Protein AF-A0A932VRR9-F1 (afdb_monomer)

Mean predicted aligned error: 6.47 Å

pLDDT: mean 78.54, std 10.96, range [43.28, 90.31]

Foldseek 3Di:
DKKWKWFDDPVDDIDTPDIDDDPDLVRQVVVQVVVVVPPVDPGQKIWMWDQDPVRDTDTSDMDGPPDD

Secondary structure (DSSP, 8-state):
-EEEEEEE-SSS--EEEEEEE-SSHHHHHHHHHHHHH-TT---SEEEEEEE-TTS-EEEEEEEE----

Structure (mmCIF, N/CA/C/O backbone):
data_AF-A0A932VRR9-F1
#
_entry.id   AF-A0A932VRR9-F1
#
loop_
_atom_site.group_PDB
_atom_site.id
_atom_site.type_symbol
_atom_site.label_atom_id
_atom_site.label_alt_id
_atom_site.label_comp_id
_atom_site.label_asym_id
_atom_site.label_entity_id
_atom_site.label_seq_id
_atom_site.pdbx_PDB_ins_code
_atom_site.Cartn_x
_atom_site.Cartn_y
_atom_site.Cartn_z
_atom_site.occupancy
_atom_site.B_iso_or_equiv
_atom_site.auth_seq_id
_atom_site.auth_comp_id
_atom_site.auth_asym_id
_atom_site.auth_atom_id
_atom_site.pdbx_PDB_model_num
ATOM 1 N N . MET A 1 1 ? -11.828 0.558 6.640 1.00 80.50 1 MET A N 1
ATOM 2 C CA . MET A 1 1 ? -10.823 1.639 6.765 1.00 80.50 1 MET A CA 1
ATOM 3 C C . MET A 1 1 ? -10.237 1.879 5.382 1.00 80.50 1 MET A C 1
ATOM 5 O O . MET A 1 1 ? -10.227 0.940 4.589 1.00 80.50 1 MET A O 1
ATOM 9 N N . LYS A 1 2 ? -9.793 3.099 5.059 1.00 86.00 2 LYS A N 1
ATOM 10 C CA . LYS A 1 2 ? -9.207 3.373 3.740 1.00 86.00 2 LYS A CA 1
ATOM 11 C C . LYS A 1 2 ? -7.705 3.154 3.782 1.00 86.00 2 LYS A C 1
ATOM 13 O O . LYS A 1 2 ? -7.045 3.592 4.715 1.00 86.00 2 LYS A O 1
ATOM 18 N N . TYR A 1 3 ? -7.167 2.514 2.757 1.00 89.06 3 TYR A N 1
ATOM 19 C CA . TYR A 1 3 ? -5.737 2.313 2.586 1.00 89.06 3 TYR A CA 1
ATOM 20 C C . TYR A 1 3 ? -5.312 2.859 1.227 1.00 89.06 3 TYR A C 1
ATOM 22 O O . TYR A 1 3 ? -5.995 2.697 0.215 1.00 89.06 3 TYR A O 1
ATOM 30 N N . ARG A 1 4 ? -4.171 3.536 1.206 1.00 88.00 4 ARG A N 1
ATOM 31 C CA . ARG A 1 4 ? -3.544 4.093 0.016 1.00 88.00 4 ARG A CA 1
ATOM 32 C C . ARG A 1 4 ? -2.192 3.434 -0.171 1.00 88.00 4 ARG A C 1
ATOM 34 O O . ARG A 1 4 ? -1.395 3.356 0.759 1.00 88.00 4 ARG A O 1
ATOM 41 N N . VAL A 1 5 ? -1.937 2.994 -1.390 1.00 86.81 5 VAL A N 1
ATOM 42 C CA . VAL A 1 5 ? -0.630 2.529 -1.826 1.00 86.81 5 VAL A CA 1
ATOM 43 C C . VAL A 1 5 ? 0.003 3.636 -2.646 1.00 86.81 5 VAL A C 1
ATOM 45 O O . VAL A 1 5 ? -0.591 4.118 -3.613 1.00 86.81 5 VAL A O 1
ATOM 48 N N . THR A 1 6 ? 1.201 4.044 -2.257 1.00 86.12 6 THR A N 1
ATOM 49 C CA . THR A 1 6 ? 2.028 4.967 -3.031 1.00 86.12 6 THR A CA 1
ATOM 50 C C . THR A 1 6 ? 3.232 4.216 -3.576 1.00 86.12 6 THR A C 1
A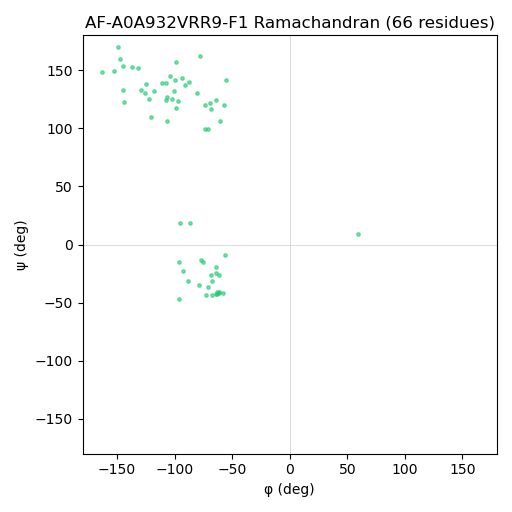TOM 52 O O . THR A 1 6 ? 3.813 3.380 -2.882 1.00 86.12 6 THR A O 1
ATOM 55 N N . SER A 1 7 ? 3.600 4.495 -4.823 1.00 84.25 7 SER A N 1
ATOM 56 C CA . SER A 1 7 ? 4.898 4.094 -5.356 1.00 84.25 7 SER A CA 1
A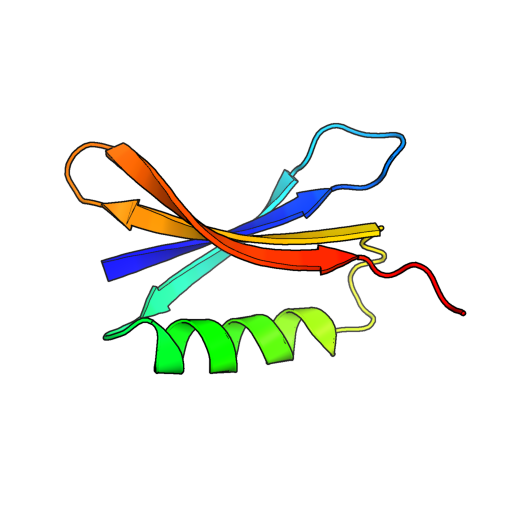TOM 57 C C . SER A 1 7 ? 5.784 5.323 -5.469 1.00 84.25 7 SER A C 1
ATOM 59 O O . SER A 1 7 ? 5.396 6.311 -6.089 1.00 84.25 7 SER A O 1
ATOM 61 N N . GLY A 1 8 ? 6.975 5.259 -4.896 1.00 71.56 8 GLY A N 1
ATOM 62 C CA . GLY A 1 8 ? 8.059 6.184 -5.182 1.00 71.56 8 GLY A CA 1
ATOM 63 C C . GLY A 1 8 ? 9.039 5.555 -6.158 1.00 71.56 8 GLY A C 1
ATOM 64 O O . GLY A 1 8 ? 9.350 4.365 -6.048 1.00 71.56 8 GLY A O 1
ATOM 65 N N . ARG A 1 9 ? 9.545 6.366 -7.084 1.00 74.56 9 ARG A N 1
ATOM 66 C CA . ARG A 1 9 ? 10.861 6.127 -7.680 1.00 74.56 9 ARG A CA 1
ATOM 67 C C . ARG A 1 9 ? 11.867 7.032 -6.978 1.00 74.56 9 ARG A C 1
ATOM 69 O O . ARG A 1 9 ? 11.467 8.044 -6.412 1.00 74.56 9 ARG A O 1
ATOM 76 N N . PHE A 1 10 ? 13.152 6.695 -6.987 1.00 68.12 10 PHE A N 1
ATOM 77 C CA . PHE A 1 10 ? 14.153 7.570 -6.352 1.00 68.12 10 PHE A CA 1
ATOM 78 C C . PHE A 1 10 ? 14.269 8.942 -7.036 1.00 68.12 10 PHE A C 1
ATOM 80 O O . PHE A 1 10 ? 14.660 9.912 -6.392 1.00 68.12 10 PHE A O 1
ATOM 87 N N . ASP A 1 11 ? 13.895 9.015 -8.314 1.00 68.44 11 ASP A N 1
ATOM 88 C CA . ASP A 1 11 ? 14.057 10.203 -9.159 1.00 68.44 11 ASP A CA 1
ATOM 89 C C . ASP A 1 11 ? 12.801 11.096 -9.234 1.00 68.44 11 ASP A C 1
ATOM 91 O O . ASP A 1 11 ? 12.876 12.253 -9.636 1.00 68.44 11 ASP A O 1
ATOM 95 N N . VAL A 1 12 ? 11.631 10.595 -8.816 1.00 71.06 12 VAL A N 1
ATOM 96 C CA . VAL A 1 12 ? 10.358 11.337 -8.874 1.00 71.06 12 VAL A CA 1
ATOM 97 C C . VAL A 1 12 ? 9.594 11.268 -7.560 1.00 71.06 12 VAL A C 1
ATOM 99 O O . VAL A 1 12 ? 9.696 10.311 -6.794 1.00 71.06 12 VAL A O 1
ATOM 102 N N . ALA A 1 13 ? 8.799 12.309 -7.303 1.00 71.25 13 ALA A N 1
ATOM 103 C CA . ALA A 1 13 ? 7.945 12.370 -6.127 1.00 71.25 13 ALA A CA 1
ATOM 104 C C . ALA A 1 13 ? 7.018 11.136 -6.056 1.00 71.25 13 ALA A C 1
ATOM 106 O O . ALA A 1 13 ? 6.531 10.675 -7.089 1.00 71.25 13 ALA A O 1
ATOM 107 N N . PRO A 1 14 ? 6.765 10.587 -4.855 1.00 70.44 14 PRO A N 1
ATOM 108 C CA . PRO A 1 14 ? 5.930 9.405 -4.703 1.00 70.44 14 PRO A CA 1
ATOM 109 C C . PRO A 1 14 ? 4.491 9.686 -5.133 1.00 70.44 14 PRO A C 1
ATOM 111 O O . PRO A 1 14 ? 3.828 10.565 -4.581 1.00 70.44 14 PRO A O 1
ATOM 114 N N . GLU A 1 15 ? 3.995 8.889 -6.075 1.00 76.44 15 GLU A N 1
ATOM 115 C CA . GLU A 1 15 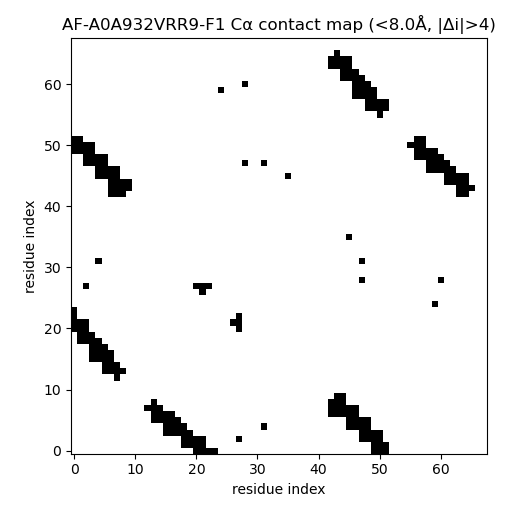? 2.644 9.014 -6.610 1.00 76.44 15 GLU A CA 1
ATOM 116 C C . GLU A 1 15 ? 1.719 7.921 -6.049 1.00 76.44 15 GLU A C 1
ATOM 118 O O . GLU A 1 15 ? 2.149 6.790 -5.784 1.00 76.44 15 GLU A O 1
ATOM 123 N N . PRO A 1 16 ? 0.430 8.227 -5.822 1.00 79.06 16 PRO A N 1
ATOM 124 C CA . PRO A 1 16 ? -0.548 7.223 -5.427 1.00 79.06 16 PRO A CA 1
ATOM 125 C C . PRO A 1 16 ? -0.808 6.251 -6.584 1.00 79.06 16 PRO A C 1
ATOM 127 O O . PRO A 1 16 ? -1.350 6.635 -7.615 1.00 79.06 16 PRO A O 1
ATOM 130 N N . VAL A 1 17 ? -0.483 4.973 -6.391 1.00 79.06 17 VAL A N 1
ATOM 131 C CA . VAL A 1 17 ? -0.736 3.911 -7.387 1.00 79.06 17 VAL A CA 1
ATOM 132 C C . VAL A 1 17 ? -2.067 3.211 -7.186 1.00 79.06 17 VAL A C 1
ATOM 134 O O . VAL A 1 17 ? -2.617 2.629 -8.117 1.00 79.06 17 VAL A O 1
ATOM 137 N N . GLY A 1 18 ? -2.605 3.254 -5.969 1.00 80.88 18 GLY A N 1
ATOM 138 C CA . GLY A 1 18 ? -3.869 2.609 -5.660 1.00 80.88 18 GLY A CA 1
ATOM 139 C C . GLY A 1 18 ? -4.470 3.128 -4.369 1.00 80.88 18 GLY A C 1
ATOM 140 O O . GLY A 1 18 ? -3.769 3.502 -3.434 1.00 80.88 18 GLY A O 1
ATOM 141 N N . THR A 1 19 ? -5.794 3.148 -4.308 1.00 86.69 19 THR A N 1
ATOM 142 C CA . THR A 1 19 ? -6.532 3.321 -3.057 1.00 86.69 19 THR A CA 1
ATOM 143 C C . THR A 1 19 ? -7.558 2.205 -2.982 1.00 86.69 19 THR A C 1
ATOM 145 O O . THR A 1 19 ? -8.239 1.930 -3.967 1.00 86.69 19 THR A O 1
ATOM 148 N N . PHE A 1 20 ? -7.639 1.541 -1.837 1.00 87.38 20 PHE A N 1
ATOM 149 C CA . PHE A 1 20 ? -8.589 0.467 -1.602 1.00 87.38 20 PHE A CA 1
ATOM 150 C C . PHE A 1 20 ? -9.076 0.492 -0.159 1.00 87.38 20 PHE A C 1
ATOM 152 O O . PHE A 1 20 ? -8.380 0.937 0.753 1.00 87.38 20 PHE A O 1
ATOM 159 N N . ASP A 1 21 ? -10.273 -0.029 0.055 1.00 88.12 21 ASP A N 1
ATOM 160 C CA . ASP A 1 21 ? -10.779 -0.299 1.391 1.00 88.12 21 ASP A CA 1
ATOM 161 C C . ASP A 1 21 ? -10.333 -1.693 1.833 1.00 88.12 21 ASP A C 1
ATOM 163 O O . ASP A 1 21 ? -10.309 -2.637 1.033 1.00 88.12 21 ASP A O 1
ATOM 167 N N . ALA A 1 22 ? -9.955 -1.805 3.102 1.00 87.12 22 ALA A N 1
ATOM 168 C CA . ALA A 1 22 ? -9.712 -3.075 3.769 1.00 87.12 22 ALA A CA 1
ATOM 169 C C . ALA A 1 22 ? -10.323 -3.046 5.172 1.00 87.12 22 ALA A C 1
ATOM 171 O O . ALA A 1 22 ? -10.521 -1.977 5.777 1.00 87.12 22 ALA A O 1
ATOM 172 N N . THR A 1 23 ? -10.680 -4.235 5.645 1.00 86.19 23 THR A N 1
ATOM 173 C CA . THR A 1 23 ? -11.329 -4.430 6.943 1.00 86.19 23 THR A CA 1
ATOM 174 C C . THR A 1 23 ? -10.311 -4.364 8.080 1.00 86.19 23 THR A C 1
ATOM 176 O O . THR A 1 23 ? -10.606 -3.812 9.139 1.00 86.19 23 THR A O 1
ATOM 179 N N . ASP A 1 24 ? -9.099 -4.850 7.816 1.00 87.38 24 ASP A N 1
ATOM 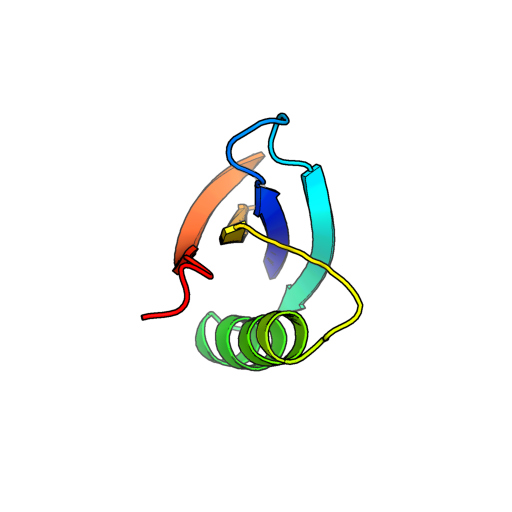180 C CA . ASP A 1 24 ? -7.981 -4.952 8.748 1.00 87.38 24 ASP A CA 1
ATOM 181 C C . ASP A 1 24 ? -6.628 -4.824 8.021 1.00 87.38 24 ASP A C 1
ATOM 183 O O . ASP A 1 24 ? -6.546 -4.825 6.785 1.00 87.38 24 ASP A O 1
ATOM 187 N N . ASP A 1 25 ? -5.554 -4.697 8.804 1.00 86.69 25 ASP A N 1
ATOM 188 C CA . ASP A 1 25 ? -4.199 -4.511 8.283 1.00 86.69 25 ASP A CA 1
ATOM 189 C C . ASP A 1 25 ? -3.664 -5.764 7.556 1.00 86.69 25 ASP A C 1
ATOM 191 O O . ASP A 1 25 ? -2.853 -5.632 6.639 1.00 86.69 25 ASP A O 1
ATOM 195 N N . ASP A 1 26 ? -4.139 -6.971 7.893 1.00 89.25 26 ASP A N 1
ATOM 196 C CA . ASP A 1 26 ? -3.728 -8.225 7.241 1.00 89.25 26 ASP A CA 1
ATOM 197 C C . ASP A 1 26 ? -4.325 -8.342 5.829 1.00 89.25 26 ASP A C 1
ATOM 199 O O . ASP A 1 26 ? -3.630 -8.654 4.856 1.00 89.25 26 ASP A O 1
ATOM 203 N N . GLU A 1 27 ? -5.605 -7.999 5.676 1.00 89.81 27 GLU A N 1
ATOM 204 C CA . GLU A 1 27 ? -6.265 -7.891 4.377 1.00 89.81 27 GLU A CA 1
ATOM 205 C C . GLU A 1 27 ? -5.596 -6.813 3.508 1.00 89.81 27 GLU A C 1
ATOM 207 O O . GLU A 1 27 ? -5.359 -7.023 2.310 1.00 89.81 27 GLU A O 1
ATOM 212 N N . ALA A 1 28 ? -5.226 -5.679 4.113 1.00 88.00 28 ALA A N 1
ATOM 213 C CA . ALA A 1 28 ? -4.509 -4.616 3.422 1.00 88.00 28 ALA A CA 1
ATOM 214 C C . ALA A 1 28 ? -3.122 -5.069 2.941 1.00 88.00 28 ALA A C 1
ATOM 216 O O . ALA A 1 28 ? -2.751 -4.785 1.799 1.00 88.00 28 ALA A O 1
ATOM 217 N N . LEU A 1 29 ? -2.389 -5.834 3.756 1.00 87.50 29 LEU A N 1
ATOM 218 C CA . LEU A 1 29 ? -1.106 -6.436 3.383 1.00 87.50 29 LEU A CA 1
ATOM 219 C C . LEU A 1 29 ? -1.249 -7.436 2.229 1.00 87.50 29 LEU A C 1
ATOM 221 O O . LEU A 1 29 ? -0.467 -7.395 1.278 1.00 87.50 29 LEU A O 1
ATOM 225 N N . LYS A 1 30 ? -2.280 -8.289 2.246 1.00 89.06 30 LYS A N 1
ATOM 226 C CA . LYS A 1 30 ? -2.561 -9.232 1.147 1.00 89.06 30 LYS A CA 1
ATOM 227 C C . LYS A 1 30 ? -2.841 -8.517 -0.171 1.00 89.06 30 LYS A C 1
ATOM 229 O O . LYS A 1 30 ? -2.378 -8.956 -1.224 1.00 89.06 30 LYS A O 1
ATOM 234 N N . LYS A 1 31 ? -3.601 -7.418 -0.136 1.00 85.69 31 LYS A N 1
ATOM 235 C CA . LYS A 1 31 ? -3.837 -6.576 -1.319 1.00 85.69 31 LYS A CA 1
ATOM 236 C C . LYS A 1 31 ? -2.550 -5.881 -1.759 1.00 85.69 31 LYS A C 1
ATOM 238 O O . LYS A 1 31 ? -2.242 -5.904 -2.946 1.00 85.69 31 LYS A O 1
ATOM 243 N N . PHE A 1 32 ? -1.772 -5.340 -0.823 1.00 86.62 32 PHE A N 1
ATOM 244 C CA . PHE A 1 32 ? -0.481 -4.698 -1.083 1.00 86.62 32 PHE A CA 1
ATOM 245 C C . PHE A 1 32 ? 0.526 -5.635 -1.775 1.00 86.62 32 PHE A C 1
ATOM 247 O O . PHE A 1 32 ? 1.154 -5.238 -2.755 1.00 86.62 32 PHE A O 1
ATOM 254 N N . GLU A 1 33 ? 0.603 -6.905 -1.370 1.00 84.00 33 GLU A N 1
ATOM 255 C CA . GLU A 1 33 ? 1.450 -7.912 -2.032 1.00 84.00 33 GLU A CA 1
ATOM 256 C C . GLU A 1 33 ? 1.051 -8.159 -3.504 1.00 84.00 33 GLU A C 1
ATOM 258 O O . GLU A 1 33 ? 1.906 -8.489 -4.328 1.00 84.00 33 GLU A O 1
ATOM 263 N N . LYS A 1 34 ? -0.214 -7.934 -3.892 1.00 81.75 34 LYS A N 1
ATOM 264 C CA . LYS A 1 34 ? -0.620 -8.003 -5.310 1.00 81.75 34 LYS A CA 1
ATOM 265 C C . LYS A 1 34 ? -0.066 -6.837 -6.127 1.00 81.75 34 LYS A C 1
ATOM 267 O O . LYS 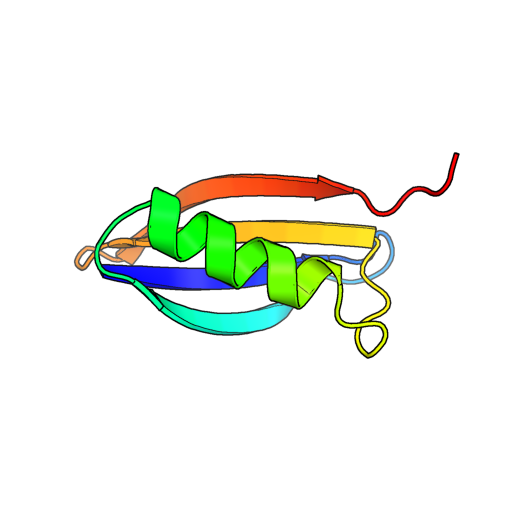A 1 34 ? 0.324 -7.046 -7.272 1.00 81.75 34 LYS A O 1
ATOM 272 N N . TYR A 1 35 ? 0.006 -5.636 -5.546 1.00 76.31 35 TYR A N 1
ATOM 273 C CA . TYR A 1 35 ? 0.628 -4.473 -6.195 1.00 76.31 35 TYR A CA 1
ATOM 274 C C . TYR A 1 35 ? 2.139 -4.655 -6.358 1.00 76.31 35 TYR A C 1
ATOM 276 O O . TYR A 1 35 ? 2.701 -4.225 -7.357 1.00 76.31 35 TYR A O 1
ATOM 284 N N . LYS A 1 36 ? 2.779 -5.373 -5.432 1.00 69.00 36 LYS A N 1
ATOM 285 C CA . LYS A 1 36 ? 4.178 -5.801 -5.562 1.00 69.00 36 LYS A CA 1
ATOM 286 C C . LYS A 1 36 ? 4.390 -6.768 -6.731 1.00 69.00 36 LYS A C 1
ATOM 288 O O . LYS A 1 36 ? 5.370 -6.638 -7.453 1.00 69.00 36 LYS A O 1
ATOM 293 N N . ALA A 1 37 ? 3.490 -7.733 -6.932 1.00 66.69 37 ALA A N 1
ATOM 294 C CA . ALA A 1 37 ? 3.595 -8.701 -8.030 1.00 66.69 37 ALA A CA 1
ATOM 295 C C . ALA A 1 37 ? 3.179 -8.130 -9.402 1.00 66.69 37 ALA A C 1
ATOM 297 O O . ALA A 1 37 ? 3.442 -8.744 -10.441 1.00 66.69 37 ALA A O 1
ATOM 298 N N . ALA A 1 38 ? 2.525 -6.966 -9.424 1.00 65.50 38 ALA A N 1
ATOM 299 C CA . ALA A 1 38 ? 2.137 -6.295 -10.651 1.00 65.50 38 ALA A CA 1
ATOM 300 C C . ALA A 1 38 ? 3.379 -5.720 -11.355 1.00 65.50 38 ALA A C 1
ATOM 302 O O . ALA A 1 38 ? 3.833 -4.622 -11.049 1.00 65.50 38 ALA A O 1
ATOM 303 N N . LYS A 1 39 ? 3.885 -6.444 -12.365 1.00 56.62 39 LYS A N 1
ATOM 304 C CA . LYS A 1 39 ? 4.960 -5.997 -13.281 1.00 56.62 39 LYS A CA 1
ATOM 305 C C . LYS A 1 39 ? 4.654 -4.684 -14.022 1.00 56.62 39 LYS A C 1
ATOM 307 O O . LYS A 1 39 ? 5.513 -4.165 -14.721 1.00 56.62 39 LYS A O 1
ATOM 312 N N . CYS A 1 40 ? 3.425 -4.183 -13.916 1.00 55.16 40 CYS A N 1
ATOM 313 C CA . CYS A 1 40 ? 2.924 -3.004 -14.616 1.00 55.16 40 CYS A CA 1
ATOM 314 C C . CYS A 1 40 ? 3.448 -1.684 -14.032 1.00 55.16 40 CYS A C 1
ATOM 316 O O . CYS A 1 40 ? 3.302 -0.646 -14.668 1.00 55.16 40 CYS A O 1
ATOM 318 N N . TYR A 1 41 ? 4.017 -1.715 -12.828 1.00 57.16 41 TYR A N 1
ATOM 319 C CA . TYR A 1 41 ? 4.548 -0.539 -12.156 1.00 57.16 41 TYR A CA 1
ATOM 320 C C . TYR A 1 41 ? 6.035 -0.786 -11.903 1.00 57.16 41 TYR A C 1
ATOM 322 O O . TYR A 1 41 ? 6.379 -1.627 -11.081 1.00 57.16 41 TYR A O 1
ATOM 330 N N . GLU A 1 42 ? 6.941 -0.097 -12.602 1.00 62.81 42 GLU A N 1
ATOM 331 C CA . GLU A 1 42 ? 8.329 -0.029 -12.123 1.00 62.81 42 GLU A CA 1
ATOM 332 C C . GLU A 1 42 ? 8.313 0.927 -10.924 1.00 62.81 42 GLU A C 1
ATOM 334 O O . GLU A 1 42 ? 8.197 2.146 -11.083 1.00 62.81 42 GLU A O 1
ATOM 339 N N . TRP A 1 43 ? 8.302 0.363 -9.721 1.00 75.50 43 TRP A N 1
ATOM 340 C CA . TRP A 1 43 ? 8.406 1.080 -8.454 1.00 75.50 43 TRP A CA 1
ATOM 341 C C . TRP A 1 43 ? 9.796 0.821 -7.877 1.00 75.50 43 TRP A C 1
ATOM 343 O O . TRP A 1 43 ? 10.257 -0.311 -7.945 1.00 75.50 43 TRP A O 1
ATOM 353 N N . ASP A 1 44 ? 10.457 1.829 -7.303 1.00 74.69 44 ASP A N 1
ATOM 354 C CA . ASP A 1 44 ? 11.654 1.613 -6.474 1.00 74.69 44 ASP A CA 1
ATOM 355 C C . ASP A 1 44 ? 11.268 1.364 -5.018 1.00 74.69 44 ASP A C 1
ATOM 357 O O . ASP A 1 44 ? 11.951 0.639 -4.304 1.00 74.69 44 ASP A O 1
ATOM 361 N N . ASN A 1 45 ? 10.167 1.970 -4.568 1.00 78.81 45 ASN A N 1
ATOM 362 C CA . ASN A 1 45 ? 9.635 1.823 -3.223 1.00 78.81 45 ASN A CA 1
ATOM 363 C C . ASN A 1 45 ? 8.104 1.837 -3.252 1.00 78.81 45 ASN A C 1
ATOM 365 O O . ASN A 1 45 ? 7.496 2.802 -3.705 1.00 78.81 45 ASN A O 1
ATOM 369 N N . LEU A 1 46 ? 7.473 0.783 -2.749 1.00 85.94 46 LEU A N 1
ATOM 370 C CA . LEU A 1 46 ? 6.036 0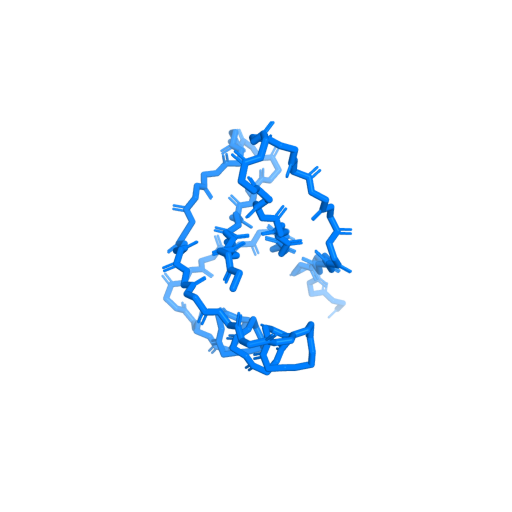.718 -2.510 1.00 85.94 46 LEU A CA 1
ATOM 371 C C . LEU A 1 46 ? 5.759 0.950 -1.032 1.00 85.94 46 LEU A C 1
ATOM 373 O O . LEU A 1 46 ? 6.348 0.284 -0.183 1.00 85.94 46 LEU A O 1
ATOM 377 N N . VAL A 1 47 ? 4.814 1.828 -0.714 1.00 86.94 47 VAL A N 1
ATOM 378 C CA . VAL A 1 47 ? 4.408 2.127 0.662 1.00 86.94 47 VAL A CA 1
ATOM 379 C C . VAL A 1 47 ? 2.904 1.938 0.809 1.00 86.94 47 VAL A C 1
ATOM 381 O O . VAL A 1 47 ? 2.121 2.456 0.018 1.00 86.94 47 VAL A O 1
ATOM 384 N N . LEU A 1 48 ? 2.503 1.202 1.843 1.00 89.44 48 LEU A N 1
ATOM 385 C CA . LEU A 1 48 ? 1.117 1.058 2.270 1.00 89.44 48 LEU A CA 1
ATOM 386 C C . LEU A 1 48 ? 0.840 2.026 3.418 1.00 89.44 48 LEU A C 1
ATOM 388 O O . LEU A 1 48 ? 1.497 1.980 4.462 1.00 89.44 48 LEU A O 1
ATOM 392 N N . ILE A 1 49 ? -0.162 2.872 3.234 1.00 90.31 49 ILE A N 1
ATOM 393 C CA . ILE A 1 49 ? -0.569 3.907 4.175 1.00 90.31 49 ILE A CA 1
ATOM 394 C C . ILE A 1 49 ? -2.035 3.673 4.530 1.00 90.31 49 ILE A C 1
ATOM 396 O O . ILE A 1 49 ? -2.888 3.630 3.647 1.00 90.31 49 ILE A O 1
ATOM 400 N N . ARG A 1 50 ? -2.355 3.551 5.815 1.00 90.25 50 ARG A N 1
ATOM 401 C CA . ARG A 1 50 ? -3.732 3.615 6.302 1.00 90.25 50 ARG A CA 1
ATOM 402 C C . ARG A 1 50 ? -4.151 5.074 6.405 1.00 90.25 50 ARG A C 1
ATOM 404 O O . ARG A 1 50 ? -3.425 5.881 6.976 1.00 90.25 50 ARG A O 1
ATOM 411 N N . VAL A 1 51 ? -5.305 5.400 5.847 1.00 87.31 51 VAL A N 1
ATOM 412 C CA . VAL A 1 51 ? -5.937 6.715 5.916 1.00 87.31 51 VAL A CA 1
ATOM 413 C C . VAL A 1 51 ? -7.126 6.597 6.863 1.00 87.31 51 VAL A C 1
ATOM 415 O O . VAL A 1 51 ? -8.148 5.986 6.534 1.00 87.31 51 VAL A O 1
ATOM 418 N N . ASP A 1 52 ? -6.967 7.151 8.059 1.00 81.00 52 ASP A N 1
ATOM 419 C CA . ASP A 1 52 ? -8.035 7.253 9.048 1.00 81.00 52 ASP A CA 1
ATOM 420 C C . ASP A 1 52 ? -9.001 8.400 8.698 1.00 81.00 52 ASP A C 1
ATOM 422 O O . ASP A 1 52 ? -8.690 9.291 7.907 1.00 81.00 52 ASP A O 1
ATOM 426 N N . GLN A 1 53 ? -10.200 8.380 9.287 1.00 68.19 53 GLN A N 1
ATOM 427 C CA . GLN A 1 53 ? -11.247 9.377 9.014 1.00 68.19 53 GLN A CA 1
ATOM 428 C C . GLN A 1 53 ? -10.865 10.813 9.429 1.00 68.19 53 GLN A C 1
ATOM 430 O O . GLN A 1 53 ? -11.446 11.755 8.906 1.00 68.19 53 GLN A O 1
ATOM 435 N N . GLU A 1 54 ? -9.871 10.987 10.308 1.00 75.94 54 GLU A N 1
ATOM 436 C CA . GLU A 1 54 ? -9.309 12.291 10.708 1.00 75.94 54 GLU A CA 1
ATOM 437 C C . GLU A 1 54 ? -8.188 12.795 9.769 1.00 75.94 54 GLU A C 1
ATOM 439 O O . GLU A 1 54 ? -7.340 13.576 10.190 1.00 75.94 54 GLU A O 1
ATOM 444 N N . GLU A 1 55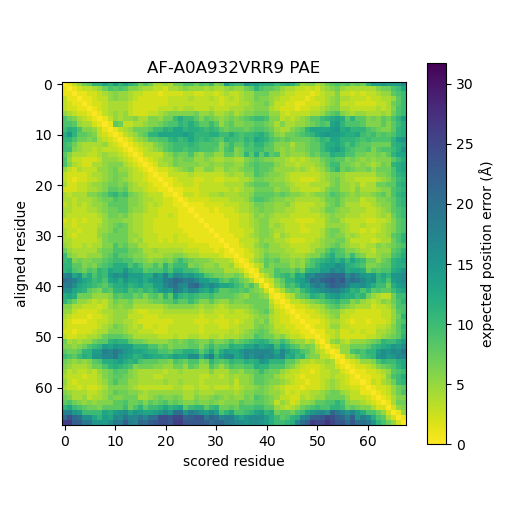 ? -8.086 12.273 8.540 1.00 67.44 55 GLU A N 1
ATOM 445 C CA . GLU A 1 55 ? -6.978 12.538 7.595 1.00 67.44 55 GLU A CA 1
ATOM 446 C C . GLU A 1 55 ? -5.582 12.144 8.117 1.00 67.44 55 GLU A C 1
ATOM 448 O O . GLU A 1 55 ? -4.560 12.400 7.477 1.00 67.44 55 GLU A O 1
ATOM 453 N N . LYS A 1 56 ? -5.512 11.444 9.255 1.00 77.75 56 LYS A N 1
ATOM 454 C CA . LYS A 1 56 ? -4.270 10.863 9.761 1.00 77.75 56 LYS A CA 1
ATOM 455 C C . LYS A 1 56 ? -3.838 9.716 8.859 1.00 77.75 56 LYS A C 1
ATOM 457 O O . LYS A 1 56 ? -4.550 8.727 8.683 1.00 77.75 56 LYS A O 1
ATOM 462 N N . THR A 1 57 ? -2.636 9.846 8.311 1.00 84.38 57 THR A N 1
ATOM 463 C CA . THR A 1 57 ? -1.987 8.810 7.512 1.00 84.38 57 THR A CA 1
ATOM 464 C C . THR A 1 57 ? -0.989 8.032 8.360 1.00 84.38 57 THR A C 1
ATOM 466 O O . THR A 1 57 ? 0.003 8.599 8.816 1.00 84.38 57 THR A O 1
ATOM 469 N N . THR A 1 58 ? -1.212 6.732 8.532 1.00 87.88 58 THR A N 1
ATOM 470 C CA . THR A 1 58 ? -0.296 5.833 9.249 1.00 87.88 58 THR A CA 1
ATOM 471 C C . THR A 1 58 ? 0.402 4.917 8.254 1.00 87.88 58 THR A C 1
ATOM 473 O O . THR A 1 58 ? -0.255 4.209 7.495 1.00 87.88 58 THR A O 1
ATOM 476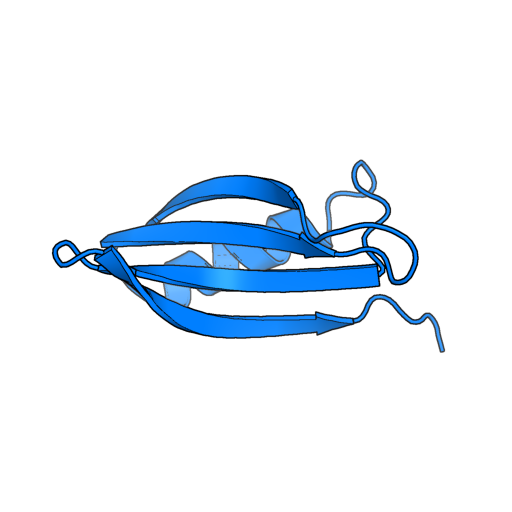 N N . ARG A 1 59 ? 1.736 4.898 8.239 1.00 87.56 59 ARG A N 1
ATOM 477 C CA . ARG A 1 59 ? 2.495 3.951 7.410 1.00 87.56 59 ARG A CA 1
ATOM 478 C C . ARG A 1 59 ? 2.406 2.556 8.022 1.00 87.56 59 ARG A C 1
ATOM 480 O O . ARG A 1 59 ? 2.850 2.356 9.146 1.00 87.56 59 ARG A O 1
ATOM 487 N N . ILE A 1 60 ? 1.863 1.611 7.264 1.00 88.81 60 ILE A N 1
ATOM 488 C CA . ILE A 1 60 ? 1.678 0.217 7.688 1.00 88.81 60 ILE A CA 1
ATOM 489 C C . ILE A 1 60 ? 2.836 -0.648 7.200 1.00 88.81 60 ILE A C 1
ATOM 491 O O . ILE A 1 60 ? 3.413 -1.414 7.963 1.00 88.81 60 ILE A O 1
ATOM 495 N N . ALA A 1 61 ? 3.207 -0.505 5.927 1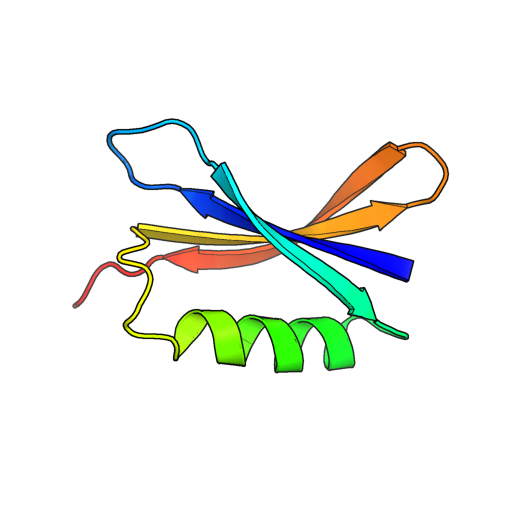.00 86.62 61 ALA A N 1
ATOM 496 C CA . ALA A 1 61 ? 4.270 -1.295 5.321 1.00 86.62 61 ALA A CA 1
ATOM 497 C C . ALA A 1 61 ? 5.015 -0.499 4.255 1.00 86.62 61 ALA A C 1
ATOM 499 O O . ALA A 1 61 ? 4.514 0.485 3.712 1.00 86.62 61 ALA A O 1
ATOM 500 N N . SER A 1 62 ? 6.228 -0.937 3.944 1.00 85.12 62 SER A N 1
ATOM 501 C CA . SER A 1 62 ? 7.001 -0.414 2.823 1.00 85.12 62 SER A CA 1
ATOM 502 C C . SER A 1 62 ? 7.970 -1.449 2.294 1.00 85.12 62 SER A C 1
ATOM 504 O O . SER A 1 62 ? 8.491 -2.251 3.075 1.00 85.12 62 SER A O 1
ATOM 506 N N . ARG A 1 63 ? 8.259 -1.396 1.000 1.00 80.31 63 ARG A N 1
ATOM 507 C CA . ARG A 1 63 ? 9.155 -2.333 0.338 1.00 80.31 63 ARG A CA 1
ATOM 508 C C . ARG A 1 63 ? 9.944 -1.623 -0.744 1.00 80.31 63 ARG A C 1
ATOM 510 O O . ARG A 1 63 ? 9.340 -0.955 -1.570 1.00 80.31 63 ARG A O 1
ATOM 517 N N . ASN A 1 64 ? 11.252 -1.845 -0.777 1.00 78.12 64 ASN A N 1
ATOM 518 C CA . ASN A 1 64 ? 12.097 -1.374 -1.867 1.00 78.12 64 ASN A CA 1
ATOM 519 C C . ASN A 1 64 ? 12.250 -2.478 -2.924 1.00 78.12 64 ASN A C 1
ATOM 521 O O . ASN A 1 64 ? 12.328 -3.655 -2.572 1.00 78.12 64 ASN A O 1
ATOM 525 N N . ASN A 1 65 ? 12.280 -2.091 -4.195 1.00 71.56 65 ASN A N 1
ATOM 526 C CA . ASN A 1 65 ? 12.462 -2.955 -5.362 1.00 71.56 65 ASN A CA 1
ATOM 527 C C . ASN A 1 65 ? 13.921 -3.013 -5.825 1.00 71.56 65 ASN A C 1
ATOM 529 O O . ASN A 1 65 ? 14.174 -3.363 -6.975 1.00 71.56 65 ASN A O 1
ATOM 533 N N . GLN A 1 66 ? 14.885 -2.633 -4.978 1.00 58.06 66 GLN A N 1
ATOM 534 C CA . GLN A 1 66 ? 16.283 -2.886 -5.309 1.00 58.06 66 GLN A CA 1
ATOM 535 C C . GLN A 1 66 ? 16.457 -4.398 -5.447 1.00 58.06 66 GLN A C 1
ATOM 537 O O . GLN A 1 66 ? 16.387 -5.134 -4.462 1.00 58.06 66 GLN A O 1
ATOM 542 N N . ALA A 1 67 ? 16.591 -4.824 -6.701 1.00 47.44 67 ALA A N 1
ATOM 543 C CA . ALA A 1 67 ? 17.088 -6.128 -7.072 1.00 47.44 67 ALA A CA 1
ATOM 544 C C . ALA A 1 67 ? 18.477 -6.275 -6.443 1.00 47.44 67 ALA A C 1
ATOM 546 O O . ALA A 1 67 ? 19.347 -5.435 -6.685 1.00 47.44 67 ALA A O 1
ATOM 547 N N . ASP A 1 68 ? 18.624 -7.279 -5.584 1.00 43.28 68 ASP A N 1
ATOM 548 C CA . ASP A 1 68 ? 19.930 -7.857 -5.268 1.00 43.28 68 ASP A CA 1
ATOM 549 C C . ASP A 1 68 ? 20.454 -8.591 -6.514 1.00 43.28 68 ASP A C 1
ATOM 551 O O . ASP A 1 68 ? 19.623 -9.260 -7.183 1.00 43.28 68 ASP A O 1
#

Solvent-accessible surface area (backbone atoms only — not comparable to full-atom values): 3994 Å² total; per-residue (Å²): 88,42,33,38,33,31,34,23,43,94,89,46,80,67,41,80,75,44,73,49,77,33,90,47,72,67,57,42,48,59,54,49,53,51,61,71,68,37,82,87,57,94,45,41,30,42,34,37,30,38,40,46,98,84,75,47,71,44,80,76,47,72,48,70,55,76,79,127

Sequence (68 aa):
MKYRVTSGRFDVAPEPVGTFDATDDDEALKKFEKYKAAKCYEWDNLVLIRVDQEEKTTRIASRNNQAD

Nearest PDB structures (foldseek):
  4kyz-assembly1_A  TM=4.862E-01  e=1.545E+00  synthetic construct
  6ekk-assembly2_B  TM=2.923E-01  e=8.241E-01  Homo sapiens
  1pk8-assembly1_B  TM=3.357E-01  e=1.752E+00  Rattus norvegicus
  1pk8-assembly1_D  TM=3.311E-01  e=3.085E+00  Rattus norvegicus
  1auv-assembly1_A  TM=3.857E-01  e=6.560E+00  Bos taurus

Radius of gyration: 11.72 Å; Cα contacts (8 Å, |Δi|>4): 118; chains: 1; bounding box: 31×22×25 Å